Protein AF-A0A954CZS1-F1 (afdb_monomer_lite)

Foldseek 3Di:
DDDPDDPPDFDFQWDADPPRDIDTCRVVVVCVVVVHADPDPQAFPWDQCPVVQDPDDDGRQKGKHQDPDPPDDDRAQWIWIAGPVGWIWIDNGNPPHIDTRD

Sequence (102 aa):
MATTKTPTGPSRVLVKLPGGKTEDIGPTLDRIAKGIKHEHRNDGSTFGNFERRLPVKPRGYYREYVHPTPGQRGPGARRVVKGKAGEVYYTHDHYKSFVKVR

pLDDT: mean 91.16, std 14.23, range [41.03, 98.75]

Radius of gyration: 14.63 Å; chains: 1; bounding box: 30×34×50 Å

Structure (mmCIF, N/CA/C/O backbone):
data_AF-A0A954CZS1-F1
#
_entry.id   AF-A0A954CZS1-F1
#
loop_
_atom_site.group_PDB
_atom_site.id
_atom_site.type_symbol
_atom_site.label_atom_id
_atom_site.label_alt_id
_atom_site.label_comp_id
_atom_site.label_asym_id
_atom_site.label_entity_id
_atom_site.label_seq_id
_atom_site.pdbx_PDB_ins_code
_atom_site.Cartn_x
_atom_site.Cartn_y
_atom_site.Cartn_z
_atom_site.occupancy
_atom_site.B_iso_or_equiv
_atom_site.auth_seq_id
_atom_site.auth_comp_id
_atom_site.auth_asym_id
_atom_site.auth_atom_id
_atom_site.pdbx_PDB_model_num
ATOM 1 N N . MET A 1 1 ? -11.346 9.412 -38.420 1.00 42.62 1 MET A N 1
ATOM 2 C CA . MET A 1 1 ? -10.710 8.386 -37.565 1.00 42.62 1 MET A CA 1
ATOM 3 C C . MET A 1 1 ? -9.836 9.118 -36.558 1.00 42.62 1 MET A C 1
ATOM 5 O O . MET A 1 1 ? -8.867 9.736 -36.971 1.00 42.62 1 MET A O 1
ATOM 9 N N . ALA A 1 2 ? -10.236 9.186 -35.286 1.00 42.25 2 ALA A N 1
ATOM 10 C CA . ALA A 1 2 ? -9.492 9.916 -34.260 1.00 42.25 2 ALA A CA 1
ATOM 11 C C . ALA A 1 2 ? -8.536 8.954 -33.547 1.00 42.25 2 ALA A C 1
ATOM 13 O O . ALA A 1 2 ? -8.969 8.084 -32.796 1.00 42.25 2 ALA A O 1
ATOM 14 N N . THR A 1 3 ? -7.240 9.089 -33.812 1.00 41.03 3 THR A N 1
ATOM 15 C CA . THR A 1 3 ? -6.187 8.335 -33.130 1.00 41.03 3 THR A CA 1
ATOM 16 C C . THR A 1 3 ? -6.002 8.928 -31.734 1.00 41.03 3 THR A C 1
ATOM 18 O O . THR A 1 3 ? -5.374 9.974 -31.573 1.00 41.03 3 THR A O 1
ATOM 21 N N . THR A 1 4 ? -6.568 8.305 -30.701 1.00 43.75 4 THR A N 1
ATOM 22 C CA . THR A 1 4 ? -6.277 8.675 -29.313 1.00 43.75 4 THR A CA 1
ATOM 23 C C . THR A 1 4 ? -4.847 8.259 -28.982 1.00 43.75 4 THR A C 1
ATOM 25 O O . THR A 1 4 ? -4.526 7.083 -28.835 1.00 43.75 4 THR A O 1
ATOM 28 N N . LYS A 1 5 ? -3.957 9.249 -28.892 1.00 42.47 5 LYS A N 1
ATOM 29 C CA . LYS A 1 5 ? -2.603 9.096 -28.354 1.00 42.47 5 LYS A CA 1
ATOM 30 C C . LYS A 1 5 ? -2.729 8.583 -26.913 1.00 42.47 5 LYS A C 1
ATOM 32 O O . LYS A 1 5 ? -3.231 9.304 -26.053 1.00 42.47 5 LYS A O 1
ATOM 37 N N . THR A 1 6 ? -2.309 7.347 -26.649 1.00 49.78 6 THR A N 1
ATOM 38 C CA . THR A 1 6 ? -2.188 6.819 -25.283 1.00 49.78 6 THR A CA 1
ATOM 39 C C . THR A 1 6 ? -1.324 7.784 -24.464 1.00 49.78 6 THR A C 1
ATOM 41 O O . THR A 1 6 ? -0.256 8.169 -24.948 1.00 49.78 6 THR A O 1
ATOM 44 N N . PRO A 1 7 ? -1.739 8.208 -23.258 1.00 53.59 7 PRO A N 1
ATOM 45 C CA . PRO A 1 7 ? -0.893 9.053 -22.429 1.00 53.59 7 PRO A CA 1
ATOM 46 C C . PRO A 1 7 ? 0.383 8.272 -22.085 1.00 53.59 7 PRO A C 1
ATOM 48 O O . PRO A 1 7 ? 0.320 7.230 -21.442 1.00 53.59 7 PRO A O 1
ATOM 51 N N . THR A 1 8 ? 1.541 8.751 -22.540 1.00 58.59 8 THR A N 1
ATOM 52 C CA . THR A 1 8 ? 2.851 8.096 -22.337 1.00 58.59 8 THR A CA 1
ATOM 53 C C . THR A 1 8 ? 3.440 8.358 -20.937 1.00 58.59 8 THR A C 1
ATOM 55 O O . THR A 1 8 ? 4.488 7.817 -20.594 1.00 58.59 8 THR A O 1
ATOM 58 N N . GLY A 1 9 ? 2.793 9.192 -20.115 1.00 59.31 9 GLY A N 1
ATOM 59 C CA . GLY A 1 9 ? 3.225 9.497 -18.746 1.00 59.31 9 GLY A CA 1
ATOM 60 C C . GLY A 1 9 ? 2.733 8.469 -17.717 1.00 59.31 9 GLY A C 1
ATOM 61 O O . GLY A 1 9 ? 1.746 7.781 -17.983 1.00 59.31 9 GLY A O 1
ATOM 62 N N . PRO A 1 10 ? 3.387 8.358 -16.543 1.00 68.88 10 PRO A N 1
ATOM 63 C CA . PRO A 1 10 ? 2.885 7.514 -15.465 1.00 68.88 10 PRO A CA 1
ATOM 64 C C . PRO A 1 10 ? 1.472 7.951 -15.070 1.00 68.88 10 PRO A C 1
ATOM 66 O O . PRO A 1 10 ? 1.170 9.148 -15.015 1.00 68.88 10 PRO A O 1
ATOM 69 N N . SER A 1 11 ? 0.605 6.977 -14.802 1.00 82.25 11 SER A N 1
ATOM 70 C CA . SER A 1 11 ? -0.755 7.235 -14.332 1.00 82.25 11 SER A CA 1
ATOM 71 C C . SER A 1 11 ? -0.658 8.041 -13.042 1.00 82.25 11 SER A C 1
ATOM 73 O O . SER A 1 11 ? 0.025 7.599 -12.130 1.00 82.25 11 SER A O 1
ATOM 75 N N . ARG A 1 12 ? -1.324 9.194 -12.919 1.00 92.62 12 ARG A N 1
ATOM 76 C CA . ARG A 1 12 ? -1.341 9.956 -11.659 1.00 92.62 12 ARG A CA 1
ATOM 77 C C . ARG A 1 12 ? -2.523 9.509 -10.807 1.00 92.62 12 ARG A C 1
ATOM 79 O O . ARG A 1 12 ? -3.668 9.641 -11.236 1.00 92.62 12 ARG A O 1
ATOM 86 N N . VAL A 1 13 ? -2.264 8.996 -9.605 1.00 96.06 13 VAL A N 1
ATOM 87 C CA . VAL A 1 13 ? -3.309 8.524 -8.680 1.00 96.06 13 VAL A CA 1
ATOM 88 C C . VAL A 1 13 ? -3.069 9.139 -7.310 1.00 96.06 13 VAL A C 1
ATOM 90 O O . VAL A 1 13 ? -2.243 8.670 -6.530 1.00 96.06 13 VAL A O 1
ATOM 93 N N . LEU A 1 14 ? -3.810 10.210 -7.034 1.00 96.50 14 LEU A N 1
ATOM 94 C CA . LEU A 1 14 ? -3.647 11.026 -5.838 1.00 96.50 14 LEU A CA 1
ATOM 95 C C . LEU A 1 14 ? -4.478 10.492 -4.670 1.00 96.50 14 LEU A C 1
ATOM 97 O O . LEU A 1 14 ? -5.699 10.377 -4.761 1.00 96.50 14 LEU A O 1
ATOM 101 N N . VAL A 1 15 ? -3.815 10.233 -3.547 1.00 96.81 15 VAL A N 1
ATOM 102 C CA . VAL A 1 15 ? -4.439 9.835 -2.286 1.00 96.81 15 VAL A CA 1
ATOM 103 C C . VAL A 1 15 ? -4.396 11.002 -1.310 1.00 96.81 15 VAL A C 1
ATOM 105 O O . VAL A 1 15 ? -3.318 11.494 -0.977 1.00 96.81 15 VAL A O 1
ATOM 108 N N . LYS A 1 16 ? -5.567 11.435 -0.831 1.00 95.88 16 LYS A N 1
ATOM 109 C CA . LYS A 1 16 ? -5.682 12.456 0.219 1.00 95.88 16 LYS A CA 1
ATOM 110 C C . LYS A 1 16 ? -5.390 11.835 1.583 1.00 95.88 16 LYS A C 1
ATOM 112 O O . LYS A 1 16 ? -5.967 10.809 1.936 1.00 95.88 16 LYS A O 1
ATOM 117 N N . LEU A 1 17 ? -4.512 12.476 2.343 1.00 92.44 17 LEU A N 1
ATOM 118 C CA . LEU A 1 17 ? -4.083 12.057 3.671 1.00 92.44 17 LEU A CA 1
ATOM 119 C C . LEU A 1 17 ? -4.557 13.043 4.745 1.00 92.44 17 LEU A C 1
ATOM 121 O O . LEU A 1 17 ? -4.896 14.191 4.430 1.00 92.44 17 LEU A O 1
ATOM 125 N N . PRO A 1 18 ? -4.554 12.628 6.026 1.00 88.12 18 PRO A N 1
ATOM 126 C CA . PRO A 1 18 ? -4.771 13.547 7.135 1.00 88.12 18 PRO A CA 1
ATOM 127 C C . PRO A 1 18 ? -3.855 14.780 7.051 1.00 88.12 18 PRO A C 1
ATOM 129 O O . PRO A 1 18 ? -2.702 14.696 6.620 1.00 88.12 18 PRO A O 1
ATOM 132 N N . GLY A 1 19 ? -4.379 15.940 7.453 1.00 88.50 19 GLY A N 1
ATOM 133 C CA . GLY A 1 19 ? -3.646 17.211 7.402 1.00 88.50 19 GLY A CA 1
ATOM 134 C C . GLY A 1 19 ? -3.517 17.823 6.001 1.00 88.50 19 GLY A C 1
ATOM 135 O O . GLY A 1 19 ? -2.625 18.634 5.779 1.00 88.50 19 GLY A O 1
ATOM 136 N N . GLY A 1 20 ? -4.360 17.419 5.043 1.00 89.56 20 GLY A N 1
ATOM 137 C CA . GLY A 1 20 ? -4.432 18.029 3.706 1.00 89.56 20 GLY A CA 1
ATOM 138 C C . GLY A 1 20 ? -3.308 17.623 2.748 1.00 89.56 20 GLY A C 1
ATOM 139 O O . GLY A 1 20 ? -3.256 18.100 1.615 1.00 89.56 20 GLY A O 1
ATOM 140 N N . LYS A 1 21 ? -2.418 16.720 3.170 1.00 91.19 21 LYS A N 1
ATOM 141 C CA . LYS A 1 21 ? -1.347 16.190 2.321 1.00 91.19 21 LYS A CA 1
ATOM 142 C C . LYS A 1 21 ? -1.927 15.293 1.231 1.00 91.19 21 LYS A C 1
ATOM 144 O O . LYS A 1 21 ? -2.952 14.641 1.421 1.00 91.19 21 LYS A O 1
ATOM 149 N N . THR A 1 22 ? -1.242 15.236 0.096 1.00 95.00 22 THR A N 1
ATOM 150 C CA . THR A 1 22 ? -1.585 14.336 -1.006 1.00 95.00 22 THR A CA 1
ATOM 151 C C . THR A 1 22 ? -0.356 13.530 -1.399 1.00 95.00 22 THR A C 1
ATOM 153 O O . THR A 1 22 ? 0.732 14.091 -1.498 1.00 95.00 22 THR A O 1
ATOM 156 N N . GLU A 1 23 ? -0.535 12.234 -1.636 1.00 95.94 23 GLU A N 1
ATOM 157 C CA . GLU A 1 23 ? 0.510 11.337 -2.135 1.00 95.94 23 GLU A CA 1
ATOM 158 C C . GLU A 1 23 ? 0.127 10.803 -3.518 1.00 95.94 23 GLU A C 1
ATOM 160 O O . GLU A 1 23 ? -1.030 10.440 -3.732 1.00 95.94 23 GLU A O 1
ATOM 165 N N . ASP A 1 24 ? 1.081 10.730 -4.448 1.00 96.31 24 ASP A N 1
ATOM 166 C CA . ASP A 1 24 ? 0.870 10.078 -5.742 1.00 96.31 24 ASP A CA 1
ATOM 167 C C . ASP A 1 24 ? 1.344 8.621 -5.701 1.00 96.31 24 ASP A C 1
ATOM 169 O O . ASP A 1 24 ? 2.541 8.333 -5.684 1.00 96.31 24 ASP A O 1
ATOM 173 N N . ILE A 1 25 ? 0.396 7.684 -5.719 1.00 97.38 25 ILE A N 1
ATOM 174 C CA . ILE A 1 25 ? 0.698 6.245 -5.734 1.00 97.38 25 ILE A CA 1
ATOM 175 C C . ILE A 1 25 ? 0.743 5.663 -7.149 1.00 97.38 25 ILE A C 1
ATOM 177 O O . ILE A 1 25 ? 1.022 4.475 -7.328 1.00 97.38 25 ILE A O 1
ATOM 181 N N . GLY A 1 26 ? 0.471 6.489 -8.153 1.00 97.00 26 GLY A N 1
ATOM 182 C CA . GLY A 1 26 ? 0.428 6.134 -9.560 1.00 97.00 26 GLY A CA 1
ATOM 183 C C . GLY A 1 26 ? 1.644 5.352 -10.063 1.00 97.00 26 GLY A C 1
ATOM 184 O O . GLY A 1 26 ? 1.484 4.210 -10.502 1.00 97.00 26 GLY A O 1
ATOM 185 N N . PRO A 1 27 ? 2.877 5.858 -9.863 1.00 96.06 27 PRO A N 1
ATOM 186 C CA . PRO A 1 27 ? 4.095 5.137 -10.234 1.00 96.06 27 PRO A CA 1
ATOM 187 C C . PRO A 1 27 ? 4.218 3.749 -9.585 1.00 96.06 27 PRO A C 1
ATOM 189 O O . PRO A 1 27 ? 4.767 2.815 -10.172 1.00 96.06 27 PRO A O 1
ATOM 192 N N . THR A 1 28 ? 3.681 3.581 -8.369 1.00 96.88 28 THR A N 1
ATOM 193 C CA . THR A 1 28 ? 3.657 2.275 -7.692 1.00 96.88 28 THR A CA 1
ATOM 194 C C . THR A 1 28 ? 2.648 1.331 -8.339 1.00 96.88 28 THR A C 1
ATOM 196 O O . THR A 1 28 ? 2.955 0.160 -8.545 1.00 96.88 28 THR A O 1
ATOM 199 N N . LEU A 1 29 ? 1.468 1.819 -8.717 1.00 96.88 29 LEU A N 1
ATOM 200 C CA . LEU A 1 29 ? 0.491 1.007 -9.443 1.00 96.88 29 LEU A CA 1
ATOM 201 C C . LEU A 1 29 ? 1.003 0.603 -10.829 1.00 96.88 29 LEU A C 1
ATOM 203 O O . LEU A 1 29 ? 0.836 -0.557 -11.209 1.00 96.88 29 LEU A O 1
ATOM 207 N N . ASP A 1 30 ? 1.681 1.509 -11.531 1.00 96.38 30 ASP A N 1
ATOM 208 C CA . ASP A 1 30 ? 2.255 1.247 -12.850 1.00 96.38 30 ASP A CA 1
ATOM 209 C C . ASP A 1 30 ? 3.345 0.169 -12.789 1.00 96.38 30 ASP A C 1
ATOM 211 O O . ASP A 1 30 ? 3.315 -0.778 -13.579 1.00 96.38 30 ASP A O 1
ATOM 215 N N . ARG A 1 31 ? 4.286 0.244 -11.832 1.00 96.81 31 ARG A N 1
ATOM 216 C CA . ARG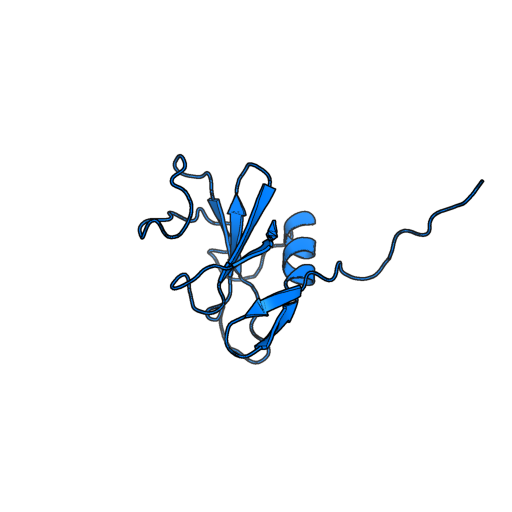 A 1 31 ? 5.317 -0.805 -11.695 1.00 96.81 31 ARG A CA 1
ATOM 217 C C . ARG A 1 31 ? 4.702 -2.160 -11.334 1.00 96.81 31 ARG A C 1
ATOM 219 O O . ARG A 1 31 ? 5.125 -3.176 -11.876 1.00 96.81 31 ARG A O 1
ATOM 226 N N . ILE A 1 32 ? 3.664 -2.178 -10.487 1.00 96.31 32 ILE A N 1
ATOM 227 C CA . ILE A 1 32 ? 2.947 -3.409 -10.123 1.00 96.31 32 ILE A CA 1
ATOM 228 C C . ILE A 1 32 ? 2.248 -4.000 -11.351 1.00 96.31 32 ILE A C 1
ATOM 230 O O . ILE A 1 32 ? 2.302 -5.210 -11.554 1.00 96.31 32 ILE A O 1
ATOM 234 N N . ALA A 1 33 ? 1.602 -3.167 -12.172 1.00 94.69 33 ALA A N 1
ATOM 235 C CA . ALA A 1 33 ? 0.940 -3.602 -13.402 1.00 94.69 33 ALA A CA 1
ATOM 236 C C . ALA A 1 33 ? 1.932 -4.181 -14.423 1.00 94.69 33 ALA A C 1
ATOM 238 O O . ALA A 1 33 ? 1.607 -5.145 -15.108 1.00 94.69 33 ALA A O 1
ATOM 239 N N . LYS A 1 34 ? 3.157 -3.645 -14.471 1.00 96.25 34 LYS A N 1
ATOM 240 C CA . LYS A 1 34 ? 4.261 -4.146 -15.306 1.00 96.25 34 LYS A CA 1
ATOM 241 C C . LYS A 1 34 ? 4.984 -5.367 -14.716 1.00 96.25 34 LYS A C 1
ATOM 243 O O . LYS A 1 34 ? 5.924 -5.859 -15.328 1.00 96.25 34 LYS A O 1
ATOM 248 N N .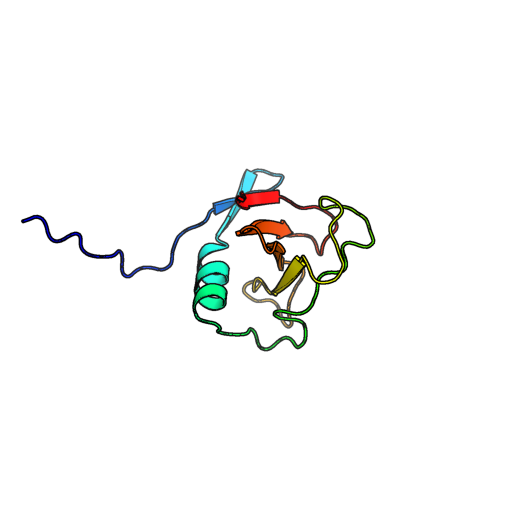 GLY A 1 35 ? 4.600 -5.839 -13.526 1.00 95.81 35 GLY A N 1
ATOM 249 C CA . GLY A 1 35 ? 5.271 -6.953 -12.845 1.00 95.81 35 GLY A CA 1
ATOM 250 C C . GLY A 1 35 ? 6.651 -6.613 -12.265 1.00 95.81 35 GLY A C 1
ATOM 251 O O . GLY A 1 35 ? 7.391 -7.514 -11.876 1.00 95.81 35 GLY A O 1
ATOM 252 N N . ILE A 1 36 ? 7.000 -5.327 -12.174 1.00 96.50 36 ILE A N 1
ATOM 253 C CA . ILE A 1 36 ? 8.291 -4.857 -11.667 1.00 96.50 36 ILE A CA 1
ATOM 254 C C . ILE A 1 36 ? 8.242 -4.790 -10.136 1.00 96.50 36 ILE A C 1
ATOM 256 O O . ILE A 1 36 ? 7.496 -3.999 -9.539 1.00 96.50 36 ILE A O 1
ATOM 260 N N . LYS A 1 37 ? 9.066 -5.621 -9.493 1.00 94.69 37 LYS A N 1
ATOM 261 C CA . LYS A 1 37 ? 9.188 -5.687 -8.034 1.00 94.69 37 LYS A CA 1
ATOM 262 C C . LYS A 1 37 ? 10.083 -4.581 -7.483 1.00 94.69 37 LYS A C 1
ATOM 264 O O . LYS A 1 37 ? 11.048 -4.171 -8.118 1.00 94.69 37 LYS A O 1
ATOM 269 N N . HIS A 1 38 ? 9.769 -4.136 -6.273 1.00 95.06 38 HIS A N 1
ATOM 270 C CA . HIS A 1 38 ? 10.701 -3.378 -5.443 1.00 95.06 38 HIS A CA 1
ATOM 271 C C . HIS A 1 38 ? 11.726 -4.334 -4.808 1.00 95.06 38 HIS A C 1
ATOM 273 O O . HIS A 1 38 ? 11.408 -5.492 -4.549 1.00 95.06 38 HIS A O 1
ATOM 279 N N . GLU A 1 39 ? 12.928 -3.847 -4.494 1.00 93.62 39 GLU A N 1
ATOM 280 C CA . GLU A 1 39 ? 14.035 -4.652 -3.937 1.00 93.62 39 GLU A CA 1
ATOM 281 C C . GLU A 1 39 ? 13.720 -5.280 -2.570 1.00 93.62 39 GLU A C 1
ATOM 283 O O . GLU A 1 39 ? 14.336 -6.253 -2.139 1.00 93.62 39 GLU A O 1
ATOM 288 N N . HIS A 1 40 ? 12.746 -4.718 -1.857 1.00 95.00 40 HIS A N 1
ATOM 289 C CA . HIS A 1 40 ? 12.351 -5.221 -0.550 1.00 95.00 40 HIS A CA 1
ATOM 290 C C . HIS A 1 40 ? 11.703 -6.604 -0.675 1.00 95.00 40 HIS A C 1
ATOM 292 O O . HIS A 1 40 ? 10.721 -6.773 -1.391 1.00 95.00 40 HIS A O 1
ATOM 298 N N . ARG A 1 41 ? 12.183 -7.574 0.111 1.00 94.94 41 ARG A N 1
ATOM 299 C CA . ARG A 1 41 ? 11.753 -8.986 0.060 1.00 94.94 41 ARG A CA 1
ATOM 300 C C . ARG A 1 41 ? 10.236 -9.230 0.162 1.00 94.94 41 ARG A C 1
ATOM 302 O O . ARG A 1 41 ? 9.742 -10.201 -0.399 1.00 94.94 41 ARG A O 1
ATOM 309 N N . ASN A 1 42 ? 9.505 -8.359 0.864 1.00 94.44 42 ASN A N 1
ATOM 31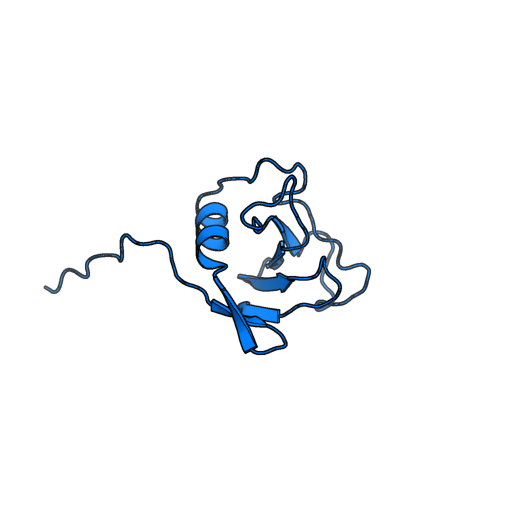0 C CA . ASN A 1 42 ? 8.046 -8.460 1.024 1.00 94.44 42 ASN A CA 1
ATOM 311 C C . ASN A 1 42 ? 7.264 -7.736 -0.092 1.00 94.44 42 ASN A C 1
ATOM 313 O O . ASN A 1 42 ? 6.043 -7.654 -0.039 1.00 94.44 42 ASN A O 1
ATOM 317 N N . ASP A 1 43 ? 7.917 -7.168 -1.108 1.00 97.81 43 ASP A N 1
ATOM 318 C CA . ASP A 1 43 ? 7.182 -6.573 -2.224 1.00 97.81 43 ASP A CA 1
ATOM 319 C C . ASP A 1 43 ? 6.431 -7.658 -3.010 1.00 97.81 43 ASP A C 1
ATOM 321 O O . ASP A 1 43 ? 7.013 -8.568 -3.607 1.00 97.81 43 ASP A O 1
ATOM 325 N N . GLY A 1 44 ? 5.105 -7.572 -2.974 1.00 97.88 44 GLY A N 1
ATOM 326 C CA . GLY A 1 44 ? 4.191 -8.555 -3.530 1.00 97.88 44 GLY A CA 1
ATOM 327 C C . GLY A 1 44 ? 3.865 -9.727 -2.602 1.00 97.88 44 GLY A C 1
ATOM 328 O O . GLY A 1 44 ? 3.196 -10.649 -3.072 1.00 97.88 44 GLY A O 1
ATOM 329 N N . SER A 1 45 ? 4.289 -9.751 -1.331 1.00 98.12 45 SER A N 1
ATOM 330 C CA . SER A 1 45 ? 3.902 -10.821 -0.396 1.00 98.12 45 SER A CA 1
ATOM 331 C C . SER A 1 45 ? 2.420 -10.759 -0.018 1.00 98.12 45 SER A C 1
ATOM 333 O O . SER A 1 45 ? 1.714 -9.789 -0.295 1.00 98.12 45 SER A O 1
ATOM 335 N N . THR A 1 46 ? 1.918 -11.836 0.594 1.00 98.44 46 THR A N 1
ATOM 336 C CA . THR A 1 46 ? 0.549 -11.865 1.127 1.00 98.44 46 THR A CA 1
ATOM 337 C C . THR A 1 46 ? 0.432 -10.894 2.296 1.00 98.44 46 THR A C 1
ATOM 339 O O . THR A 1 46 ? 1.177 -11.017 3.263 1.00 98.44 46 THR A O 1
ATOM 342 N N . PHE A 1 47 ? -0.551 -9.997 2.242 1.00 98.62 47 PHE A N 1
ATOM 343 C CA . PHE A 1 47 ? -0.940 -9.180 3.386 1.00 98.62 47 PHE A CA 1
ATOM 344 C C . PHE A 1 47 ? -1.987 -9.931 4.216 1.00 98.62 47 PHE A C 1
ATOM 346 O O . PHE A 1 47 ? -3.052 -10.289 3.710 1.00 98.62 47 PHE A O 1
ATOM 353 N N . GLY A 1 48 ? -1.673 -10.194 5.485 1.00 97.94 48 GLY A N 1
ATOM 354 C CA . GLY A 1 48 ? -2.497 -11.039 6.354 1.00 97.94 48 GLY A CA 1
ATOM 355 C C . GLY A 1 48 ? -3.783 -10.388 6.870 1.00 97.94 48 GLY A C 1
ATOM 356 O O . GLY A 1 48 ? -4.725 -11.110 7.179 1.00 97.94 48 GLY A O 1
ATOM 357 N N . ASN A 1 49 ? -3.843 -9.050 6.939 1.00 98.19 49 ASN A N 1
ATOM 358 C CA . ASN A 1 49 ? -4.957 -8.299 7.540 1.00 98.19 49 ASN A CA 1
ATOM 359 C C . ASN A 1 49 ? -5.327 -8.795 8.960 1.00 98.19 49 ASN A C 1
ATOM 361 O O . ASN A 1 49 ? -6.504 -8.956 9.284 1.00 98.19 49 ASN A O 1
ATOM 365 N N . PHE A 1 50 ? -4.324 -9.067 9.804 1.00 96.50 50 PHE A N 1
ATOM 366 C CA . PHE A 1 50 ? -4.525 -9.659 11.134 1.00 96.50 50 PHE A CA 1
ATOM 367 C C . PHE A 1 50 ? -5.282 -8.723 12.083 1.00 96.50 50 PHE A C 1
ATOM 369 O O . PHE A 1 50 ? -6.163 -9.162 12.818 1.00 96.50 50 PHE A O 1
ATOM 376 N N . GLU A 1 51 ? -5.014 -7.422 11.990 1.00 97.12 51 GLU A N 1
ATOM 377 C CA . GLU A 1 51 ? -5.675 -6.356 12.745 1.00 97.12 51 GLU A CA 1
ATOM 378 C C . GLU A 1 51 ? -7.047 -5.977 12.162 1.00 97.12 51 GLU A C 1
ATOM 380 O O . GLU A 1 51 ? -7.690 -5.053 12.658 1.00 97.12 51 GLU A O 1
ATOM 385 N N . ARG A 1 52 ? -7.492 -6.663 11.096 1.00 97.31 52 ARG A N 1
ATOM 386 C CA . ARG A 1 52 ? -8.814 -6.509 10.462 1.00 97.31 52 ARG A CA 1
ATOM 387 C C . ARG A 1 52 ? -9.154 -5.061 10.084 1.00 97.31 52 ARG A C 1
ATOM 389 O O . ARG A 1 52 ? -10.301 -4.634 10.172 1.00 97.31 52 ARG A O 1
ATOM 396 N N . ARG A 1 53 ? -8.145 -4.301 9.649 1.00 98.00 53 ARG A N 1
ATOM 397 C CA . ARG A 1 53 ? -8.296 -2.908 9.190 1.00 98.00 53 ARG A CA 1
ATOM 398 C C . ARG A 1 53 ? -8.917 -2.812 7.797 1.00 98.00 53 ARG A C 1
ATOM 400 O O . ARG A 1 53 ? -9.486 -1.782 7.452 1.00 98.00 53 ARG A O 1
ATOM 407 N N . LEU A 1 54 ? -8.803 -3.876 7.006 1.00 98.31 54 LEU A N 1
ATOM 408 C CA . LEU A 1 54 ? -9.500 -4.054 5.733 1.00 98.31 54 LEU A CA 1
ATOM 409 C C . LEU A 1 54 ? -10.662 -5.048 5.906 1.00 98.31 54 LEU A C 1
ATOM 411 O O . LEU A 1 54 ? -10.647 -5.825 6.868 1.00 98.31 54 LEU A O 1
ATOM 415 N N . PRO A 1 55 ? -11.638 -5.096 4.977 1.00 98.31 55 PRO A N 1
ATOM 416 C CA . PRO A 1 55 ? -12.674 -6.125 4.989 1.00 98.31 55 PRO A CA 1
ATOM 417 C C . PRO A 1 55 ? -12.090 -7.537 5.116 1.00 98.31 55 PRO A C 1
ATOM 419 O O . PRO A 1 55 ? -11.074 -7.869 4.504 1.00 98.31 55 PRO A O 1
ATOM 422 N N . VAL A 1 56 ? -12.734 -8.386 5.916 1.00 98.12 56 VAL A N 1
ATOM 423 C CA . VAL A 1 56 ? -12.277 -9.766 6.118 1.00 98.12 56 VAL A CA 1
ATOM 424 C C . VAL A 1 56 ? -12.472 -10.560 4.823 1.00 98.12 56 VAL A C 1
ATOM 426 O O . VAL A 1 56 ? -13.561 -10.591 4.251 1.00 98.12 56 VAL A O 1
ATOM 429 N N . LYS A 1 57 ? -11.396 -11.193 4.350 1.00 98.38 57 LYS A N 1
ATOM 430 C CA . LYS A 1 57 ? -11.345 -11.991 3.118 1.00 98.38 57 LYS A CA 1
ATOM 431 C C . LYS A 1 57 ? -10.507 -13.257 3.344 1.00 98.38 57 LYS A C 1
ATOM 433 O O . LYS A 1 57 ? -9.718 -13.286 4.290 1.00 98.38 57 LYS A O 1
ATOM 438 N N . PRO A 1 58 ? -10.638 -14.293 2.492 1.00 97.94 58 PRO A N 1
ATOM 439 C CA . PRO A 1 58 ? -9.824 -15.504 2.598 1.00 97.94 58 PRO A CA 1
ATOM 440 C C . PRO A 1 58 ? -8.313 -15.221 2.560 1.00 97.94 58 PRO A C 1
ATOM 442 O O . PRO A 1 58 ? -7.860 -14.240 1.961 1.00 97.94 58 PRO A O 1
ATOM 445 N N . ARG A 1 59 ? -7.509 -16.110 3.157 1.00 96.56 59 ARG A N 1
ATOM 446 C CA . ARG A 1 59 ? -6.040 -15.998 3.149 1.00 96.56 59 ARG A CA 1
ATOM 447 C C . ARG A 1 59 ? -5.511 -15.875 1.714 1.00 96.56 59 ARG A C 1
ATOM 449 O O . ARG A 1 59 ? -5.958 -16.570 0.805 1.00 96.56 59 ARG A O 1
ATOM 456 N N . GLY A 1 60 ? -4.546 -14.978 1.512 1.00 97.50 60 GLY A N 1
ATOM 457 C CA . GLY A 1 60 ? -3.968 -14.717 0.190 1.00 97.50 60 GLY A CA 1
ATOM 458 C C . GLY A 1 60 ? -4.828 -13.831 -0.717 1.00 97.50 60 GLY A C 1
ATOM 459 O O . GLY A 1 60 ? -4.488 -13.674 -1.888 1.00 97.50 60 GLY A O 1
ATOM 460 N N . TYR A 1 61 ? -5.935 -13.262 -0.221 1.00 98.62 61 TYR A N 1
ATOM 461 C CA . TYR A 1 61 ? -6.736 -12.294 -0.978 1.00 98.62 61 TYR A CA 1
ATOM 462 C C . TYR A 1 61 ? -6.002 -10.970 -1.202 1.00 98.62 61 TYR A C 1
ATOM 464 O O . TYR A 1 61 ? -6.092 -10.395 -2.284 1.00 98.62 61 TYR A O 1
ATOM 472 N N . TYR A 1 62 ? -5.275 -10.496 -0.191 1.00 98.75 62 TYR A N 1
ATOM 473 C CA . TYR A 1 62 ? -4.541 -9.241 -0.257 1.00 98.75 62 TYR A CA 1
ATOM 474 C C . TYR A 1 62 ? -3.051 -9.478 -0.501 1.00 98.75 62 TYR A C 1
ATOM 476 O O . TYR A 1 62 ? -2.448 -10.381 0.086 1.00 98.75 62 TYR A O 1
ATOM 484 N N . ARG A 1 63 ? -2.446 -8.631 -1.337 1.00 98.62 63 ARG A N 1
ATOM 485 C CA . ARG A 1 63 ? -0.990 -8.515 -1.494 1.00 98.62 63 ARG A CA 1
ATOM 486 C C . ARG A 1 63 ? -0.524 -7.116 -1.138 1.00 98.62 63 ARG A C 1
ATOM 488 O O . ARG A 1 63 ? -1.202 -6.148 -1.472 1.00 98.62 63 ARG A O 1
ATOM 495 N N . GLU A 1 64 ? 0.628 -7.021 -0.491 1.00 98.50 64 GLU A N 1
ATOM 496 C CA . GLU A 1 64 ? 1.271 -5.752 -0.148 1.00 98.50 64 GLU A CA 1
ATOM 497 C C . GLU A 1 64 ? 2.397 -5.400 -1.117 1.00 98.50 64 GLU A C 1
ATOM 499 O O . GLU A 1 64 ? 3.054 -6.276 -1.673 1.00 98.50 64 GLU A O 1
ATOM 504 N N . TYR A 1 65 ? 2.633 -4.107 -1.296 1.00 98.44 65 TYR A N 1
ATOM 505 C CA . TYR A 1 65 ? 3.687 -3.565 -2.139 1.00 98.44 65 TYR A CA 1
ATOM 506 C C . TYR A 1 65 ? 4.294 -2.337 -1.471 1.00 98.44 65 TYR A C 1
ATOM 508 O O . TYR A 1 65 ? 3.584 -1.509 -0.893 1.00 98.44 65 TYR A O 1
ATOM 516 N N . VAL A 1 66 ? 5.612 -2.199 -1.566 1.00 98.00 66 VAL A N 1
ATOM 517 C CA . VAL A 1 66 ? 6.345 -1.045 -1.049 1.00 98.00 66 VAL A CA 1
ATOM 518 C C . VAL A 1 66 ? 6.032 0.183 -1.890 1.00 98.00 66 VAL A C 1
ATOM 520 O O . VAL A 1 66 ? 6.215 0.188 -3.104 1.00 98.00 66 VAL A O 1
ATOM 523 N N . HIS A 1 67 ? 5.585 1.251 -1.245 1.00 97.44 67 HIS A N 1
ATOM 524 C CA . HIS A 1 67 ? 5.559 2.564 -1.867 1.00 97.44 67 HIS A CA 1
ATOM 525 C C . HIS A 1 67 ? 6.805 3.321 -1.384 1.00 97.44 67 HIS A C 1
ATOM 527 O O . HIS A 1 67 ? 6.910 3.560 -0.181 1.00 97.44 67 HIS A O 1
ATOM 533 N N . PRO A 1 68 ? 7.784 3.626 -2.256 1.00 93.94 68 PRO A N 1
ATOM 534 C CA . PRO A 1 68 ? 9.029 4.253 -1.824 1.00 93.94 68 PRO A CA 1
ATOM 535 C C . PRO A 1 68 ? 8.788 5.601 -1.139 1.00 93.94 68 PRO A C 1
ATOM 537 O O . PRO A 1 68 ? 8.002 6.417 -1.617 1.00 93.94 68 PRO A O 1
ATOM 540 N N . THR A 1 69 ? 9.498 5.856 -0.041 1.00 91.38 69 THR A N 1
ATOM 541 C CA . THR A 1 69 ? 9.578 7.193 0.558 1.00 91.38 69 THR A C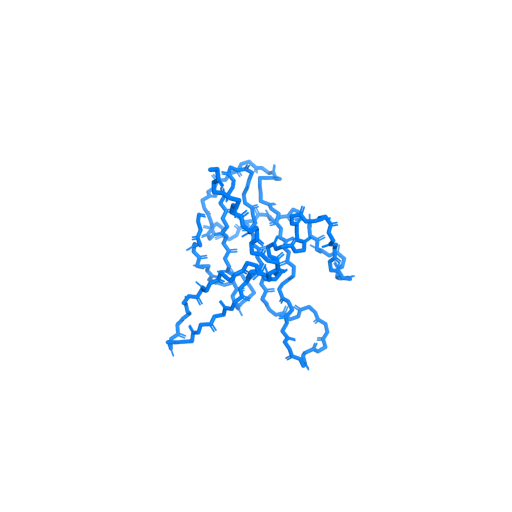A 1
ATOM 542 C C . THR A 1 69 ? 10.845 7.874 0.033 1.00 91.38 69 THR A C 1
ATOM 544 O O . THR A 1 69 ? 11.938 7.368 0.303 1.00 91.38 69 THR A O 1
ATOM 547 N N . PRO A 1 70 ? 10.748 9.005 -0.688 1.00 87.19 70 PRO A N 1
ATOM 548 C CA . PRO A 1 70 ? 11.928 9.723 -1.165 1.00 87.19 70 PRO A CA 1
ATOM 549 C C . PRO A 1 70 ? 12.905 10.053 -0.027 1.00 87.19 70 PRO A C 1
ATOM 551 O O . PRO A 1 70 ? 12.495 10.509 1.038 1.00 87.19 70 PRO A O 1
ATOM 554 N N . GLY A 1 71 ? 14.198 9.803 -0.248 1.00 87.00 71 GLY A N 1
ATOM 555 C CA . GLY A 1 71 ? 15.268 10.099 0.715 1.00 87.00 71 GLY A CA 1
ATOM 556 C C . GLY A 1 71 ? 15.378 9.139 1.908 1.00 87.00 71 GLY A C 1
ATOM 557 O O . GLY A 1 71 ? 16.315 9.257 2.695 1.00 87.00 71 GLY A O 1
ATOM 558 N N . GLN A 1 72 ? 14.471 8.169 2.052 1.00 88.12 72 GLN A N 1
ATOM 559 C CA . GLN A 1 72 ? 14.527 7.202 3.143 1.00 88.12 72 GLN A CA 1
ATOM 560 C C . GLN A 1 72 ? 15.345 5.963 2.760 1.00 88.12 72 GLN A C 1
ATOM 562 O O . GLN A 1 72 ? 15.143 5.368 1.704 1.00 88.12 72 GLN A O 1
ATOM 567 N N . ARG A 1 73 ? 16.231 5.525 3.664 1.00 83.25 73 ARG A N 1
ATOM 568 C CA . ARG A 1 73 ? 16.885 4.212 3.562 1.00 83.25 73 ARG A CA 1
ATOM 569 C C . ARG A 1 73 ? 15.910 3.106 3.974 1.00 83.25 73 ARG A C 1
ATOM 571 O O . ARG A 1 73 ? 15.236 3.212 5.000 1.00 83.25 73 ARG A O 1
ATOM 578 N N . GLY A 1 74 ? 15.867 2.028 3.195 1.00 85.19 74 GLY A N 1
ATOM 579 C CA . GLY A 1 74 ? 14.934 0.921 3.407 1.00 85.19 74 GLY A CA 1
ATOM 580 C C . GLY A 1 74 ? 13.513 1.214 2.895 1.00 85.19 74 GLY A C 1
ATOM 581 O O . GLY A 1 74 ? 13.274 2.225 2.242 1.00 85.19 74 GLY A O 1
ATOM 582 N N . PRO A 1 75 ? 12.540 0.329 3.171 1.00 87.75 75 PRO A N 1
ATOM 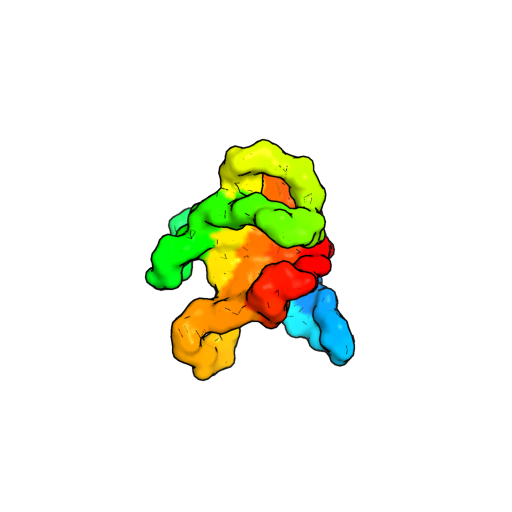583 C CA . PRO A 1 75 ? 11.219 0.370 2.533 1.00 87.75 75 PRO A CA 1
ATOM 584 C C . PRO A 1 75 ? 10.289 1.467 3.071 1.00 87.75 75 PRO A C 1
ATOM 586 O O . PRO A 1 75 ? 9.195 1.657 2.544 1.00 87.75 75 PRO A O 1
ATOM 589 N N . GLY A 1 76 ? 10.652 2.122 4.176 1.00 92.75 76 GLY A N 1
ATOM 590 C CA . GLY A 1 76 ? 9.784 3.062 4.879 1.00 92.75 76 GLY A CA 1
ATOM 591 C C . GLY A 1 76 ? 8.457 2.475 5.361 1.00 92.75 76 GLY A C 1
ATOM 592 O O . GLY A 1 76 ? 8.272 1.257 5.408 1.00 92.75 76 GLY A O 1
ATOM 593 N N . ALA A 1 77 ? 7.537 3.359 5.748 1.00 95.44 77 ALA A N 1
ATOM 594 C CA . ALA A 1 77 ? 6.226 3.004 6.301 1.00 95.44 77 ALA A CA 1
ATOM 595 C C . ALA A 1 77 ? 5.131 2.818 5.236 1.00 95.44 77 ALA A C 1
ATOM 597 O O . ALA A 1 77 ? 4.088 2.230 5.514 1.00 95.44 77 ALA A O 1
ATOM 598 N N . ARG A 1 78 ? 5.342 3.339 4.026 1.00 97.50 78 ARG A N 1
ATOM 599 C CA . ARG A 1 78 ? 4.279 3.506 3.035 1.00 97.50 78 ARG A CA 1
ATOM 600 C C . ARG A 1 78 ? 4.067 2.234 2.223 1.00 97.50 78 ARG A C 1
ATOM 602 O O . ARG A 1 78 ? 5.028 1.605 1.765 1.00 97.50 78 ARG A O 1
ATOM 609 N N . ARG A 1 79 ? 2.811 1.834 2.030 1.00 98.38 79 ARG A N 1
ATOM 610 C CA . ARG A 1 79 ? 2.462 0.614 1.287 1.00 98.38 79 ARG A CA 1
ATOM 611 C C . ARG A 1 79 ? 1.202 0.798 0.466 1.00 98.38 79 ARG A C 1
ATOM 613 O O . ARG A 1 79 ? 0.281 1.506 0.868 1.00 98.38 79 ARG A O 1
ATOM 620 N N . VAL A 1 80 ? 1.147 0.072 -0.642 1.00 98.44 80 VAL A N 1
ATOM 621 C CA . VAL A 1 80 ? -0.085 -0.199 -1.383 1.00 98.44 80 VAL A CA 1
ATOM 622 C C . VAL A 1 80 ? -0.502 -1.640 -1.103 1.00 98.44 80 VAL A C 1
ATOM 624 O O . VAL A 1 80 ? 0.315 -2.551 -1.206 1.00 98.44 80 VAL A O 1
ATOM 627 N N . VAL A 1 81 ? -1.771 -1.861 -0.773 1.00 98.69 81 VAL A N 1
ATOM 628 C CA . VAL A 1 81 ? -2.364 -3.194 -0.620 1.00 98.69 81 VAL A CA 1
ATOM 629 C C . VAL A 1 81 ? -3.411 -3.395 -1.709 1.00 98.69 81 VAL A C 1
ATOM 631 O O . VAL A 1 81 ? -4.335 -2.592 -1.837 1.00 98.69 81 VAL A O 1
ATOM 634 N N . LYS A 1 82 ? -3.270 -4.462 -2.502 1.00 98.62 82 LYS A N 1
ATOM 635 C CA . LYS A 1 82 ? -4.217 -4.822 -3.568 1.00 98.62 82 LYS A CA 1
ATOM 636 C C . LYS A 1 82 ? -5.042 -6.040 -3.182 1.00 98.62 82 LYS A C 1
ATOM 638 O O . LYS A 1 82 ? -4.476 -7.045 -2.752 1.00 98.62 82 LYS A O 1
ATOM 643 N N . GLY A 1 83 ? -6.355 -5.955 -3.378 1.00 98.31 83 GLY A N 1
ATOM 644 C CA . GLY A 1 83 ? -7.272 -7.092 -3.326 1.00 98.31 83 GLY A CA 1
ATOM 645 C C . GLY A 1 83 ? -7.395 -7.796 -4.678 1.00 98.31 83 GLY A C 1
ATOM 646 O O . GLY A 1 83 ? -7.133 -7.207 -5.731 1.00 98.31 83 GLY A O 1
ATOM 647 N N . LYS A 1 84 ? -7.801 -9.071 -4.660 1.00 98.00 84 LYS A N 1
ATOM 648 C CA . LYS A 1 84 ? -8.022 -9.862 -5.885 1.00 98.00 84 LYS A CA 1
ATOM 649 C C . LYS A 1 84 ? -9.141 -9.315 -6.775 1.00 98.00 84 LYS A C 1
ATOM 651 O O . LYS A 1 84 ? -9.068 -9.515 -7.981 1.00 98.00 84 LYS A O 1
ATOM 656 N N . ALA A 1 85 ? -10.136 -8.623 -6.214 1.00 97.19 85 ALA A N 1
ATOM 657 C CA . ALA A 1 85 ? -11.222 -8.019 -6.988 1.00 97.19 85 ALA A CA 1
ATOM 658 C C . ALA A 1 85 ? -10.880 -6.609 -7.507 1.00 97.19 85 ALA A C 1
ATOM 660 O O . ALA A 1 85 ? -11.743 -5.912 -8.030 1.00 97.19 85 ALA A O 1
ATOM 661 N N . GLY A 1 86 ? -9.615 -6.188 -7.396 1.00 95.88 86 GLY A N 1
ATOM 662 C CA . GLY A 1 86 ? -9.133 -4.915 -7.927 1.00 95.88 86 GLY A CA 1
ATOM 663 C C . GLY A 1 86 ? -9.137 -3.767 -6.921 1.00 95.88 86 GLY A C 1
ATOM 664 O O . GLY A 1 86 ? -8.707 -2.669 -7.285 1.00 95.88 86 GLY A O 1
ATOM 665 N N . GLU A 1 87 ? -9.540 -4.014 -5.669 1.00 98.06 87 GLU A N 1
ATOM 666 C CA . GLU A 1 87 ? -9.485 -3.002 -4.617 1.00 98.06 87 GLU A CA 1
ATOM 667 C C . GLU A 1 87 ? -8.045 -2.552 -4.381 1.00 98.06 87 GLU A C 1
ATOM 669 O O . GLU A 1 87 ? -7.103 -3.354 -4.412 1.00 98.06 87 GLU A O 1
ATOM 674 N N . VAL A 1 88 ? -7.876 -1.263 -4.106 1.00 98.31 88 VAL A N 1
ATOM 675 C CA . VAL A 1 88 ? -6.580 -0.681 -3.764 1.00 98.31 88 VAL A CA 1
ATOM 676 C C . VAL A 1 88 ? -6.719 0.128 -2.493 1.00 98.31 88 VAL A C 1
ATOM 678 O O . VAL A 1 88 ? -7.534 1.045 -2.401 1.00 98.31 88 VAL A O 1
ATOM 681 N N . TYR A 1 89 ? -5.857 -0.184 -1.538 1.00 98.62 89 TYR A N 1
ATOM 682 C CA . TYR A 1 89 ? -5.721 0.547 -0.293 1.00 98.62 89 TYR A CA 1
ATOM 683 C C . TYR A 1 89 ? -4.313 1.114 -0.192 1.00 98.62 89 TYR A C 1
ATOM 685 O O . TYR A 1 89 ? -3.339 0.456 -0.562 1.00 98.62 89 TYR A O 1
ATOM 693 N N . TYR A 1 90 ? -4.204 2.325 0.333 1.00 98.44 90 TYR A N 1
ATOM 694 C CA . TYR A 1 90 ? -2.932 2.962 0.637 1.00 98.44 90 TYR A CA 1
ATOM 695 C C . TYR A 1 90 ? -2.796 3.162 2.142 1.00 98.44 90 TYR A C 1
ATOM 697 O O . TYR A 1 90 ? -3.742 3.594 2.798 1.00 98.44 90 TYR A O 1
ATOM 705 N N . THR A 1 91 ? -1.617 2.874 2.681 1.00 98.31 91 THR A N 1
ATOM 706 C CA . THR A 1 91 ? -1.235 3.230 4.050 1.00 98.31 91 THR A CA 1
ATOM 707 C C . THR A 1 91 ? 0.034 4.068 4.007 1.00 98.31 91 THR A C 1
ATOM 709 O O . THR A 1 91 ? 0.993 3.740 3.305 1.00 98.31 91 THR A O 1
ATOM 712 N N . HIS A 1 92 ? 0.029 5.162 4.763 1.00 96.62 92 HIS A N 1
ATOM 713 C CA . HIS A 1 92 ? 1.170 6.064 4.915 1.00 96.62 92 HIS A CA 1
ATOM 714 C C . HIS A 1 92 ? 1.931 5.825 6.230 1.00 96.62 92 HIS A C 1
ATOM 716 O O . HIS A 1 92 ? 3.010 6.375 6.432 1.00 96.62 92 HIS A O 1
ATOM 722 N N . ASP A 1 93 ? 1.370 5.002 7.117 1.00 96.19 93 ASP A N 1
ATOM 723 C CA . ASP A 1 93 ? 1.724 4.881 8.530 1.00 96.19 93 ASP A CA 1
ATOM 724 C C . A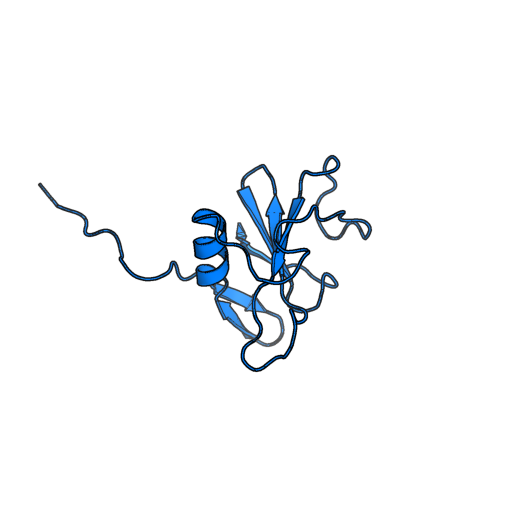SP A 1 93 ? 1.936 3.420 8.959 1.00 96.19 93 ASP A C 1
ATOM 726 O O . ASP A 1 93 ? 1.761 3.073 10.128 1.00 96.19 93 ASP A O 1
ATOM 730 N N . HIS A 1 94 ? 2.356 2.572 8.015 1.00 96.81 94 HIS A N 1
ATOM 731 C CA . HIS A 1 94 ? 2.684 1.166 8.242 1.00 96.81 94 HIS A CA 1
ATOM 732 C C . HIS A 1 94 ? 1.504 0.357 8.806 1.00 96.81 94 HIS A C 1
ATOM 734 O O . HIS A 1 94 ? 1.579 -0.235 9.883 1.00 96.81 94 HIS A O 1
ATOM 740 N N . TYR A 1 95 ? 0.409 0.332 8.041 1.00 97.94 95 TYR A N 1
ATOM 741 C CA . TYR A 1 95 ? -0.823 -0.433 8.282 1.00 97.94 95 TYR A CA 1
ATOM 742 C C . TYR A 1 95 ? -1.659 0.013 9.495 1.00 97.94 95 TYR A C 1
ATOM 744 O O . TYR A 1 95 ? -2.656 -0.638 9.814 1.00 97.94 95 TYR A O 1
ATOM 752 N N . LYS A 1 96 ? -1.309 1.128 10.156 1.00 97.50 96 LYS A N 1
ATOM 753 C CA . LYS A 1 96 ? -2.111 1.679 11.264 1.00 97.50 96 LYS A CA 1
ATOM 754 C C . LYS A 1 96 ? -3.439 2.248 10.765 1.00 97.50 96 LYS A C 1
ATOM 756 O O . LYS A 1 96 ? -4.465 2.069 11.423 1.00 97.50 96 LYS A O 1
ATOM 761 N N . SER A 1 97 ? -3.430 2.882 9.595 1.00 96.81 97 SER A N 1
ATOM 762 C CA . SER A 1 97 ? -4.621 3.356 8.897 1.00 96.81 97 SER A CA 1
ATOM 763 C C . SER A 1 97 ? -4.538 3.091 7.393 1.00 96.81 97 SER A C 1
ATOM 765 O O . SER A 1 97 ? -3.458 2.912 6.821 1.00 96.81 97 SER A O 1
ATOM 767 N N . PHE A 1 98 ? -5.704 3.055 6.747 1.00 97.94 98 PHE A N 1
ATOM 768 C CA . PHE A 1 98 ? -5.824 2.849 5.309 1.00 97.94 98 PHE A CA 1
ATOM 769 C C . PHE A 1 98 ? -6.762 3.872 4.688 1.00 97.94 98 PHE A C 1
ATOM 771 O O . PHE A 1 98 ? -7.823 4.175 5.230 1.00 97.94 98 PHE A O 1
ATOM 778 N N . VAL A 1 99 ? -6.396 4.332 3.497 1.00 97.62 99 VAL A N 1
ATOM 779 C CA . VAL A 1 99 ? -7.281 5.058 2.592 1.00 97.62 99 VAL A CA 1
ATOM 780 C C . VAL A 1 99 ? -7.649 4.119 1.453 1.00 97.62 99 VAL A C 1
ATOM 782 O O . VAL A 1 99 ? -6.767 3.581 0.778 1.00 97.62 99 VAL A O 1
ATOM 785 N N . LYS A 1 100 ? -8.950 3.899 1.239 1.00 97.19 100 LYS A N 1
ATOM 786 C CA . LYS A 1 100 ? -9.433 3.183 0.055 1.00 97.19 100 LYS A CA 1
ATOM 787 C C . LYS A 1 100 ? -9.316 4.106 -1.158 1.00 97.19 100 LYS A C 1
ATOM 789 O O . LYS A 1 100 ? -9.796 5.234 -1.119 1.00 97.19 100 LYS A O 1
ATOM 794 N N . VAL A 1 101 ? -8.675 3.620 -2.216 1.00 96.31 101 VAL A N 1
ATOM 795 C CA . VAL A 1 101 ? -8.418 4.375 -3.452 1.00 96.31 101 VAL A CA 1
ATOM 796 C C . VAL A 1 101 ? -9.400 3.982 -4.553 1.00 96.31 101 VAL A C 1
ATOM 798 O O . VAL A 1 101 ? -9.923 4.849 -5.245 1.00 96.31 101 VAL A O 1
ATOM 801 N N . ARG A 1 102 ? -9.660 2.680 -4.700 1.00 89.50 102 ARG A N 1
ATOM 802 C CA . ARG A 1 102 ? -10.697 2.102 -5.565 1.00 89.50 102 ARG A CA 1
ATOM 803 C C . ARG A 1 102 ? -11.199 0.794 -4.968 1.00 89.50 102 ARG A C 1
ATOM 805 O O . ARG A 1 102 ? -10.385 0.122 -4.291 1.00 89.50 102 ARG A O 1
#

Secondary structure (DSSP, 8-state):
--------SPPP-EEE-GGG-EEE-HHHHHHHHTT---SSTTTTPEE--TT--S----TTSEEEEE-PPTT-SSS-S-EEEEETTS-EEEESSTTSS-EE--